Protein AF-A0A1H9KJ98-F1 (afdb_monomer_lite)

Secondary structure (DSSP, 8-state):
--------PPPHHHHHHHHHHHHHHHHHHHHHHHHHHHHHHHHHHHHHHHHHHHHSSHHHHHHHHT--HHHHHHHHHHHHHHTTTGGGSS----------------

pLDDT: mean 73.28, std 17.87, range [35.19, 92.62]

Radius of gyration: 24.74 Å; chains: 1; bounding box: 37×45×69 Å

Sequence (106 aa):
MSVQNSDKTPSRKQRLQEKQRRQLAVVDMVDKAEAKARRAEVELAVAVTEAVQVFGDEQSASEGLDMPLEAVRRFLGMAQDEGTGADNAAGADNTTGAENAAEAGG

Structure (mmCIF, N/CA/C/O backbone):
data_AF-A0A1H9KJ98-F1
#
_entry.id   AF-A0A1H9KJ98-F1
#
loop_
_atom_site.group_PDB
_atom_site.id
_atom_site.type_symbol
_atom_site.label_atom_id
_atom_site.label_alt_id
_atom_site.label_comp_id
_atom_site.label_asym_id
_atom_site.label_entity_id
_atom_site.label_seq_id
_atom_site.pdbx_PDB_ins_code
_atom_site.Cartn_x
_atom_site.Cartn_y
_atom_site.Cartn_z
_atom_site.occupancy
_atom_site.B_iso_or_equiv
_atom_site.auth_seq_id
_atom_site.auth_comp_id
_atom_site.auth_asym_id
_atom_site.auth_atom_id
_atom_site.pdbx_PDB_model_num
ATOM 1 N N . MET A 1 1 ? 4.000 10.566 -48.410 1.00 36.72 1 MET A N 1
ATOM 2 C CA . MET A 1 1 ? 3.990 9.142 -48.813 1.00 36.72 1 MET A CA 1
ATOM 3 C C . MET A 1 1 ? 4.903 8.371 -47.873 1.00 36.72 1 MET A C 1
ATOM 5 O O . MET A 1 1 ? 6.047 8.765 -47.696 1.00 36.72 1 MET A O 1
ATOM 9 N N . SER A 1 2 ? 4.355 7.360 -47.201 1.00 42.19 2 SER A N 1
ATOM 10 C CA . SER A 1 2 ? 4.968 6.575 -46.123 1.00 42.19 2 SER A CA 1
ATOM 11 C C . SER A 1 2 ? 6.125 5.704 -46.617 1.00 42.19 2 SER A C 1
ATOM 13 O O . SER A 1 2 ? 5.918 4.833 -47.464 1.00 42.19 2 SER A O 1
ATOM 15 N N . VAL A 1 3 ? 7.321 5.894 -46.060 1.00 51.03 3 VAL A N 1
ATOM 16 C CA . VAL A 1 3 ? 8.472 5.023 -46.332 1.00 51.03 3 VAL A CA 1
ATOM 17 C C . VAL A 1 3 ? 8.335 3.766 -45.476 1.00 51.03 3 VAL A C 1
ATOM 19 O O . VAL A 1 3 ? 8.645 3.756 -44.286 1.00 51.03 3 VAL A O 1
ATOM 22 N N . GLN A 1 4 ? 7.796 2.719 -46.094 1.00 51.19 4 GLN A N 1
ATOM 23 C CA . GLN A 1 4 ? 7.735 1.370 -45.546 1.00 51.19 4 GLN A CA 1
ATOM 24 C C . GLN A 1 4 ? 9.166 0.851 -45.337 1.00 51.19 4 GLN A C 1
ATOM 26 O O . GLN A 1 4 ? 9.890 0.621 -46.300 1.00 51.19 4 GLN A O 1
ATOM 31 N N . ASN A 1 5 ? 9.583 0.664 -44.085 1.00 49.00 5 ASN A N 1
ATOM 32 C CA . ASN A 1 5 ? 10.741 -0.166 -43.743 1.00 49.00 5 ASN A CA 1
ATOM 33 C C . ASN A 1 5 ? 10.233 -1.433 -43.048 1.00 49.00 5 ASN A C 1
ATOM 35 O O . ASN A 1 5 ? 10.403 -1.610 -41.844 1.00 49.00 5 ASN A O 1
ATOM 39 N N . SER A 1 6 ? 9.578 -2.291 -43.824 1.00 56.44 6 SER A N 1
ATOM 40 C CA . SER A 1 6 ? 9.297 -3.677 -43.450 1.00 56.44 6 SER A CA 1
ATOM 41 C C . SER A 1 6 ? 10.444 -4.553 -43.981 1.00 56.44 6 SER A C 1
ATOM 43 O O . SER A 1 6 ? 10.913 -4.328 -45.093 1.00 56.44 6 SER A O 1
ATOM 45 N N . ASP A 1 7 ? 10.924 -5.505 -43.173 1.00 54.62 7 ASP A N 1
ATOM 46 C CA . ASP A 1 7 ? 11.864 -6.588 -43.545 1.00 54.62 7 ASP A CA 1
ATOM 47 C C . ASP A 1 7 ? 13.383 -6.324 -43.586 1.00 54.62 7 ASP A C 1
ATOM 49 O O . ASP A 1 7 ? 14.127 -6.966 -44.329 1.00 54.62 7 ASP A O 1
ATOM 53 N N . LYS A 1 8 ? 13.919 -5.480 -42.696 1.00 60.34 8 LYS A N 1
ATOM 54 C CA . LYS A 1 8 ? 15.341 -5.590 -42.306 1.00 60.34 8 LYS A CA 1
ATOM 55 C C . LYS A 1 8 ? 15.450 -6.130 -40.892 1.00 60.34 8 LYS A C 1
ATOM 57 O O . LYS A 1 8 ? 15.064 -5.450 -39.944 1.00 60.34 8 LYS A O 1
ATOM 62 N N . THR A 1 9 ? 16.024 -7.329 -40.748 1.00 64.19 9 THR A N 1
ATOM 63 C CA . THR A 1 9 ? 16.466 -7.854 -39.450 1.00 64.19 9 THR A CA 1
ATOM 64 C C . THR A 1 9 ? 17.231 -6.738 -38.736 1.00 64.19 9 THR A C 1
ATOM 66 O O . THR A 1 9 ? 18.208 -6.237 -39.303 1.00 64.19 9 THR A O 1
ATOM 69 N N . PRO A 1 10 ? 16.786 -6.294 -37.546 1.00 63.84 10 PRO A N 1
ATOM 70 C CA . PRO A 1 10 ? 17.327 -5.102 -36.911 1.00 63.84 10 PRO A CA 1
ATOM 71 C C . PRO A 1 10 ? 18.841 -5.233 -36.773 1.00 63.84 10 PRO A C 1
ATOM 73 O O . PRO A 1 10 ? 19.359 -6.278 -36.362 1.00 63.84 10 PRO A O 1
ATOM 76 N N . SER A 1 11 ? 19.559 -4.176 -37.152 1.00 71.88 11 SER A N 1
ATOM 77 C CA . SER A 1 11 ? 21.019 -4.150 -37.113 1.00 71.88 11 SER A CA 1
ATOM 78 C C . SER A 1 11 ? 21.516 -4.492 -35.707 1.00 71.88 11 SER A C 1
ATOM 80 O O . SER A 1 11 ? 20.861 -4.177 -34.712 1.00 71.88 11 SER A O 1
ATOM 82 N N . ARG A 1 12 ? 22.702 -5.105 -35.591 1.00 76.56 12 ARG A N 1
ATOM 83 C CA . ARG A 1 12 ? 23.308 -5.477 -34.296 1.00 76.56 12 ARG A CA 1
ATOM 84 C C . ARG A 1 12 ? 23.309 -4.305 -33.298 1.00 76.56 12 ARG A C 1
ATOM 86 O O . ARG A 1 12 ? 23.082 -4.524 -32.113 1.00 76.56 12 ARG A O 1
ATOM 93 N N . LYS A 1 13 ? 23.481 -3.068 -33.786 1.00 80.25 13 LYS A N 1
ATOM 94 C CA . LYS A 1 13 ? 23.378 -1.833 -32.986 1.00 80.25 13 LYS A CA 1
ATOM 95 C C . LYS A 1 13 ? 21.943 -1.512 -32.549 1.00 80.25 13 LYS A C 1
ATOM 97 O O . LYS A 1 13 ? 21.735 -1.199 -31.386 1.00 80.25 13 LYS A O 1
ATOM 102 N N . GLN A 1 14 ? 20.959 -1.648 -33.439 1.00 80.31 14 GLN A N 1
ATOM 103 C CA . GLN A 1 14 ? 19.541 -1.431 -33.115 1.00 80.31 14 GLN A CA 1
ATOM 104 C C . GLN A 1 14 ? 19.044 -2.445 -32.081 1.00 80.31 14 GLN A C 1
ATOM 106 O O . GLN A 1 14 ? 18.397 -2.061 -31.115 1.00 80.31 14 GLN A O 1
ATOM 111 N N . ARG A 1 15 ? 19.423 -3.724 -32.217 1.00 78.06 15 ARG A N 1
ATOM 112 C CA . ARG A 1 15 ? 19.094 -4.762 -31.223 1.00 78.06 15 ARG A CA 1
ATOM 113 C C . ARG A 1 15 ? 19.729 -4.471 -29.864 1.00 78.06 15 ARG A C 1
ATOM 115 O O . ARG A 1 15 ? 19.098 -4.704 -28.839 1.00 78.06 15 ARG A O 1
ATOM 122 N N . LEU A 1 16 ? 20.965 -3.964 -29.845 1.00 82.81 16 LEU A N 1
ATOM 123 C CA . LEU A 1 16 ? 21.646 -3.580 -28.606 1.00 82.81 16 LEU A CA 1
ATOM 124 C C . LEU A 1 16 ? 20.970 -2.376 -27.937 1.00 82.81 16 LEU A C 1
ATOM 126 O O . LEU A 1 16 ? 20.694 -2.429 -26.743 1.00 82.81 16 LEU A O 1
ATOM 130 N N . GLN A 1 17 ? 20.654 -1.334 -28.704 1.00 84.25 17 GLN A N 1
ATOM 131 C CA . GLN A 1 17 ? 19.982 -0.136 -28.201 1.00 84.25 17 GLN A CA 1
ATOM 132 C C . GLN A 1 17 ? 18.572 -0.451 -27.697 1.00 84.25 17 GLN A C 1
ATOM 134 O O . GLN A 1 17 ? 18.170 0.019 -26.638 1.00 84.25 17 GLN A O 1
ATOM 139 N N . GLU A 1 18 ? 17.828 -1.291 -28.413 1.00 82.31 18 GLU A N 1
ATOM 140 C CA . GLU A 1 18 ? 16.514 -1.741 -27.970 1.00 82.31 18 GLU A CA 1
ATOM 141 C C . GLU A 1 18 ? 16.613 -2.570 -26.684 1.00 82.31 18 GLU A C 1
ATOM 143 O O . GLU A 1 18 ? 15.805 -2.383 -25.775 1.00 82.31 18 GLU A O 1
ATOM 148 N N . LYS A 1 19 ? 17.629 -3.435 -26.560 1.00 78.38 19 LYS A N 1
ATOM 149 C CA . LYS A 1 19 ? 17.890 -4.188 -25.327 1.00 78.38 19 LYS A CA 1
ATOM 150 C C . LYS A 1 19 ? 18.203 -3.256 -24.153 1.00 78.38 19 LYS A C 1
ATOM 152 O O . LYS A 1 19 ? 17.630 -3.445 -23.086 1.00 78.38 19 LYS A O 1
ATOM 157 N N . GLN A 1 20 ? 19.036 -2.235 -24.357 1.00 80.56 20 GLN A N 1
ATOM 158 C CA . GLN A 1 20 ? 19.332 -1.216 -23.342 1.00 80.56 20 GLN A CA 1
ATOM 159 C C . GLN A 1 20 ? 18.084 -0.410 -22.964 1.00 80.56 20 GLN A C 1
ATOM 161 O O . GLN A 1 20 ? 17.791 -0.264 -21.783 1.00 80.56 20 GLN A O 1
ATOM 166 N N . ARG A 1 21 ? 17.296 0.040 -23.951 1.00 81.50 21 ARG A N 1
ATOM 167 C CA . ARG A 1 21 ? 16.042 0.773 -23.718 1.00 81.50 21 ARG A CA 1
ATOM 168 C C . ARG A 1 21 ? 15.045 -0.056 -22.915 1.00 81.50 21 ARG A C 1
ATOM 170 O O . ARG A 1 21 ? 14.419 0.465 -22.004 1.00 81.50 21 ARG A O 1
ATOM 177 N N . ARG A 1 22 ? 14.894 -1.344 -23.242 1.00 76.56 22 ARG A N 1
ATOM 178 C CA . ARG A 1 22 ? 14.011 -2.256 -22.500 1.00 76.56 22 ARG A CA 1
ATOM 179 C C . ARG A 1 22 ? 14.509 -2.486 -21.073 1.00 76.56 22 ARG A C 1
ATOM 181 O O . ARG A 1 22 ? 13.688 -2.543 -20.173 1.00 76.56 22 ARG A O 1
ATOM 188 N N . GLN A 1 23 ? 15.821 -2.594 -20.859 1.00 80.12 23 GLN A N 1
ATOM 189 C CA . GLN A 1 23 ? 16.391 -2.730 -19.514 1.00 80.12 23 GLN A CA 1
ATOM 190 C C . GLN A 1 23 ? 16.147 -1.482 -18.658 1.00 80.12 23 GLN A C 1
ATOM 192 O O . GLN A 1 23 ? 15.651 -1.619 -17.547 1.00 80.12 23 GLN A O 1
ATOM 197 N N . LEU A 1 24 ? 16.416 -0.288 -19.195 1.00 84.19 24 LEU A N 1
ATOM 198 C CA . LEU A 1 24 ? 16.126 0.985 -18.522 1.00 84.19 24 LEU A CA 1
ATOM 199 C C . LEU A 1 24 ? 14.632 1.127 -18.206 1.00 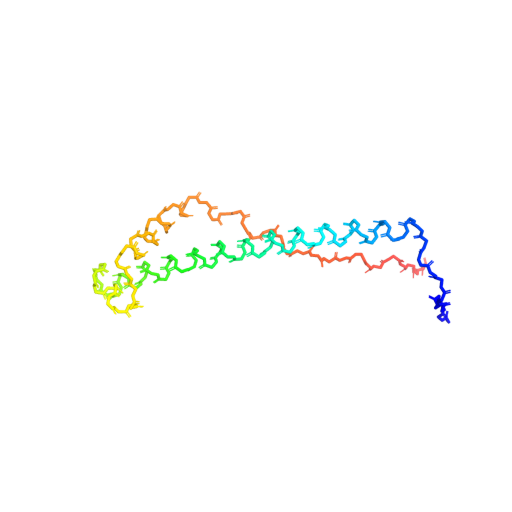84.19 24 LEU A C 1
ATOM 201 O O . LEU A 1 24 ? 14.271 1.388 -17.068 1.00 84.19 24 LEU A O 1
ATOM 205 N N . ALA A 1 25 ? 13.758 0.830 -19.173 1.00 78.00 25 ALA A N 1
ATOM 206 C CA . ALA A 1 25 ? 12.314 0.912 -18.969 1.00 78.00 25 ALA A CA 1
ATOM 207 C C . ALA A 1 25 ? 11.801 -0.035 -17.872 1.00 78.00 25 ALA A C 1
ATOM 209 O O . ALA A 1 25 ? 10.849 0.303 -17.178 1.00 78.00 25 ALA A O 1
ATOM 210 N N . VAL A 1 26 ? 12.395 -1.224 -17.713 1.00 85.69 26 VAL A N 1
ATOM 211 C CA . VAL A 1 26 ? 12.017 -2.154 -16.634 1.00 85.69 26 VAL A CA 1
ATOM 212 C C . VAL A 1 26 ? 12.384 -1.585 -15.267 1.00 85.69 26 VAL A C 1
ATOM 214 O O . VAL A 1 26 ? 11.554 -1.650 -14.367 1.00 85.69 26 VAL A O 1
ATOM 217 N N . VAL A 1 27 ? 13.576 -1.003 -15.126 1.00 87.44 27 VAL A N 1
ATOM 218 C CA . VAL A 1 27 ? 14.000 -0.350 -13.877 1.00 87.44 27 VAL A CA 1
ATOM 219 C C . VAL A 1 27 ? 13.080 0.829 -13.561 1.00 87.44 27 VAL A C 1
ATOM 221 O O . VAL A 1 27 ? 12.475 0.844 -12.496 1.00 87.44 27 VAL A O 1
ATOM 224 N N . ASP A 1 28 ? 12.836 1.715 -14.532 1.00 86.81 28 ASP A N 1
ATOM 225 C CA . ASP A 1 28 ? 11.931 2.859 -14.356 1.00 86.81 28 ASP A CA 1
ATOM 226 C C . ASP A 1 28 ? 10.505 2.428 -13.968 1.00 86.81 28 ASP A C 1
ATOM 228 O O . ASP A 1 28 ? 9.819 3.110 -13.206 1.00 86.81 28 ASP A O 1
ATOM 232 N N . MET A 1 29 ? 10.012 1.311 -14.515 1.00 83.81 29 MET A N 1
ATOM 233 C CA . MET A 1 29 ? 8.696 0.775 -14.157 1.00 83.81 29 MET A CA 1
ATOM 234 C C . MET A 1 29 ? 8.661 0.231 -12.726 1.00 83.81 29 MET A C 1
ATOM 236 O O . MET A 1 29 ? 7.655 0.437 -12.047 1.00 83.81 29 MET A O 1
ATOM 240 N N . VAL A 1 30 ? 9.725 -0.436 -12.265 1.00 89.75 30 VAL A N 1
ATOM 241 C CA . VAL A 1 30 ? 9.839 -0.917 -10.878 1.00 89.75 30 VAL A CA 1
ATOM 242 C C . VAL A 1 30 ? 9.922 0.262 -9.916 1.00 89.75 30 VAL A C 1
ATOM 244 O O . VAL A 1 30 ? 9.140 0.301 -8.972 1.00 89.75 30 VAL A O 1
ATOM 247 N N . ASP A 1 31 ? 10.753 1.262 -10.208 1.00 87.94 31 ASP A N 1
ATOM 248 C CA . ASP A 1 31 ? 10.887 2.463 -9.376 1.00 87.94 31 ASP A CA 1
ATOM 249 C C . ASP A 1 31 ? 9.551 3.213 -9.261 1.00 87.94 31 ASP A C 1
ATOM 251 O O . ASP A 1 31 ? 9.125 3.603 -8.173 1.00 87.94 31 ASP A O 1
ATOM 255 N N . LYS A 1 32 ? 8.812 3.354 -10.371 1.00 85.44 32 LYS A N 1
ATOM 256 C CA . LYS A 1 32 ? 7.464 3.948 -10.356 1.00 85.44 32 LYS A CA 1
ATOM 257 C C . LYS A 1 32 ? 6.458 3.108 -9.574 1.00 85.44 32 LYS A C 1
ATOM 259 O O . LYS A 1 32 ? 5.565 3.672 -8.943 1.00 85.44 32 LYS A O 1
ATOM 264 N N . ALA A 1 33 ? 6.545 1.782 -9.651 1.00 85.69 33 ALA A N 1
ATOM 265 C CA . ALA A 1 33 ? 5.673 0.899 -8.886 1.00 85.69 33 ALA A CA 1
ATOM 266 C C . ALA A 1 33 ? 5.980 0.986 -7.384 1.00 85.69 33 ALA A C 1
ATOM 268 O O . ALA A 1 33 ? 5.050 1.085 -6.589 1.00 85.69 33 ALA A O 1
ATOM 269 N N . GLU A 1 34 ? 7.257 1.036 -7.002 1.00 83.94 34 GLU A N 1
ATOM 270 C CA . GLU A 1 34 ? 7.683 1.211 -5.613 1.00 83.94 34 GLU A CA 1
ATOM 271 C C . GLU A 1 34 ? 7.253 2.576 -5.065 1.00 83.94 34 GLU A C 1
ATOM 273 O O . GLU A 1 34 ? 6.697 2.652 -3.972 1.00 83.94 34 GLU A O 1
ATOM 278 N N . ALA A 1 35 ? 7.410 3.650 -5.845 1.00 82.38 35 ALA A N 1
ATOM 279 C CA . ALA A 1 35 ? 6.938 4.978 -5.458 1.00 82.38 35 ALA A CA 1
ATOM 280 C C . ALA A 1 35 ? 5.420 4.999 -5.204 1.00 82.38 35 ALA A C 1
ATOM 282 O O . ALA A 1 35 ? 4.954 5.593 -4.232 1.00 82.38 35 ALA A O 1
ATOM 283 N N . LYS A 1 36 ? 4.637 4.308 -6.045 1.00 83.31 36 LYS A N 1
ATOM 284 C CA . LYS A 1 36 ? 3.188 4.157 -5.841 1.00 83.31 36 LYS A CA 1
ATOM 285 C C . LYS A 1 36 ? 2.858 3.317 -4.612 1.00 83.31 36 LYS A C 1
ATOM 287 O O . LYS A 1 36 ? 1.927 3.670 -3.898 1.00 83.31 36 LYS A O 1
ATOM 292 N N . ALA A 1 37 ? 3.600 2.237 -4.367 1.00 81.44 37 ALA A N 1
ATOM 293 C CA . ALA A 1 37 ? 3.411 1.394 -3.191 1.00 81.44 37 ALA A CA 1
ATOM 294 C C . ALA A 1 37 ? 3.668 2.187 -1.905 1.00 81.44 37 ALA A C 1
ATOM 296 O O . ALA A 1 37 ? 2.804 2.214 -1.037 1.00 81.44 37 ALA A O 1
ATOM 297 N N . ARG A 1 38 ? 4.782 2.928 -1.832 1.00 82.50 38 ARG A N 1
ATOM 298 C CA . ARG A 1 38 ? 5.078 3.806 -0.691 1.00 82.50 38 ARG A CA 1
ATOM 299 C C . ARG A 1 38 ? 3.985 4.851 -0.482 1.00 82.50 38 ARG A C 1
ATOM 301 O O . ARG A 1 38 ? 3.520 5.020 0.635 1.00 82.50 38 ARG A O 1
ATOM 308 N N . ARG A 1 39 ? 3.514 5.506 -1.549 1.00 80.69 39 ARG A N 1
ATOM 309 C CA . ARG A 1 39 ? 2.405 6.468 -1.449 1.00 80.69 39 ARG A CA 1
ATOM 310 C C . ARG A 1 39 ? 1.121 5.822 -0.918 1.00 80.69 39 ARG A C 1
ATOM 312 O O . ARG A 1 39 ? 0.477 6.392 -0.046 1.00 80.69 39 ARG A O 1
ATOM 319 N N . ALA A 1 40 ? 0.761 4.643 -1.420 1.00 85.62 40 ALA A N 1
ATOM 320 C CA . ALA A 1 40 ? -0.416 3.919 -0.952 1.00 85.62 40 ALA A CA 1
ATOM 321 C C . ALA A 1 40 ? -0.281 3.484 0.519 1.00 85.62 40 ALA A C 1
ATOM 323 O O . ALA A 1 40 ? -1.260 3.526 1.256 1.00 85.62 40 ALA A O 1
ATOM 324 N N . GLU A 1 41 ? 0.920 3.104 0.964 1.00 84.56 41 GLU A N 1
ATOM 325 C CA . GLU A 1 41 ? 1.198 2.797 2.373 1.00 84.56 41 GLU A CA 1
ATOM 326 C C . GLU A 1 41 ? 1.004 4.021 3.276 1.00 84.56 41 GLU A C 1
ATOM 328 O O . GLU A 1 41 ? 0.436 3.892 4.359 1.00 84.56 41 GLU A O 1
ATOM 333 N N . VAL A 1 42 ? 1.412 5.210 2.823 1.00 82.62 42 VAL A N 1
ATOM 334 C CA . VAL A 1 42 ? 1.193 6.468 3.554 1.00 82.62 42 VAL A CA 1
ATOM 335 C C . VAL A 1 42 ? -0.286 6.836 3.603 1.00 82.62 42 VAL A C 1
ATOM 337 O O . VAL A 1 42 ? -0.809 7.146 4.671 1.00 82.62 42 VAL A O 1
ATOM 340 N N . GLU A 1 43 ? -0.986 6.769 2.471 1.00 86.69 43 GLU A N 1
ATOM 341 C CA . GLU A 1 43 ? -2.430 7.029 2.420 1.00 86.69 43 GLU A CA 1
ATOM 342 C C . GLU A 1 43 ? -3.193 6.061 3.344 1.00 86.69 43 GLU A C 1
ATOM 344 O O . GLU A 1 43 ? -4.094 6.475 4.075 1.00 86.69 43 GLU A O 1
ATOM 349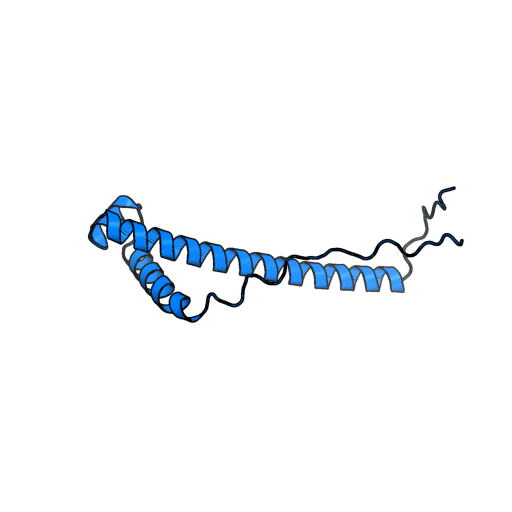 N N . LEU A 1 44 ? -2.772 4.792 3.397 1.00 86.44 44 LEU A N 1
ATOM 350 C CA . LEU A 1 44 ? -3.302 3.813 4.342 1.00 86.44 44 LEU A CA 1
ATOM 351 C C . LEU A 1 44 ? -2.984 4.190 5.796 1.00 86.44 44 LEU A C 1
ATOM 353 O O . LEU A 1 44 ? -3.859 4.082 6.650 1.00 86.44 44 LEU A O 1
ATOM 357 N N . ALA A 1 45 ? -1.773 4.666 6.091 1.00 89.44 45 ALA A N 1
ATOM 358 C CA . ALA A 1 45 ? -1.393 5.103 7.432 1.00 89.44 45 ALA A CA 1
ATOM 359 C C . ALA A 1 45 ? -2.267 6.259 7.949 1.00 89.44 45 ALA A C 1
ATOM 361 O O . ALA A 1 45 ? -2.712 6.243 9.103 1.00 89.44 45 ALA A O 1
ATOM 362 N N . VAL A 1 46 ? -2.566 7.231 7.084 1.00 86.81 46 VAL A N 1
ATOM 363 C CA . VAL A 1 46 ? -3.483 8.338 7.394 1.00 86.81 46 VAL A CA 1
ATOM 364 C C . VAL A 1 46 ? -4.897 7.811 7.629 1.00 86.81 46 VAL A C 1
ATOM 366 O O . VAL A 1 46 ? -5.483 8.108 8.667 1.00 86.81 46 VAL A O 1
ATOM 369 N N . ALA A 1 47 ? -5.413 6.960 6.739 1.00 89.06 47 ALA A N 1
ATOM 370 C CA . ALA A 1 47 ? -6.748 6.378 6.885 1.00 89.06 47 ALA A CA 1
ATOM 371 C C . ALA A 1 47 ? -6.897 5.555 8.179 1.00 89.06 47 ALA A C 1
ATOM 373 O O . ALA A 1 47 ? -7.921 5.636 8.855 1.00 89.06 47 ALA A O 1
ATOM 374 N N . VAL A 1 48 ? -5.865 4.800 8.572 1.00 89.25 48 VAL A N 1
ATOM 375 C CA . VAL A 1 48 ? -5.839 4.066 9.848 1.00 89.25 48 VAL A CA 1
ATOM 376 C C . VAL A 1 48 ? -5.842 5.032 11.035 1.00 89.25 48 VAL A C 1
ATOM 378 O O . VAL A 1 48 ? -6.544 4.798 12.015 1.00 89.25 48 VAL A O 1
ATOM 381 N N . THR A 1 49 ? -5.112 6.143 10.947 1.00 89.69 49 THR A N 1
ATOM 382 C CA . THR A 1 49 ? -5.097 7.175 11.997 1.00 89.69 49 THR A CA 1
ATOM 383 C C . THR A 1 49 ? -6.459 7.860 12.136 1.00 89.69 49 THR A C 1
ATOM 385 O O . THR A 1 49 ? -6.921 8.117 13.248 1.00 89.69 49 THR A O 1
ATOM 388 N N . GLU A 1 50 ? -7.138 8.138 11.023 1.00 88.75 50 GLU A N 1
ATOM 389 C CA . GLU A 1 50 ? -8.513 8.646 11.020 1.00 88.75 50 GLU A CA 1
ATOM 390 C C . GLU A 1 50 ? -9.488 7.623 11.605 1.00 88.75 50 GLU A C 1
ATOM 392 O O . GLU A 1 50 ? -10.313 7.976 12.444 1.00 88.75 50 GLU A O 1
ATOM 397 N N . ALA A 1 51 ? -9.352 6.344 11.248 1.00 87.25 51 ALA A N 1
ATOM 398 C CA . ALA A 1 51 ? -10.159 5.279 11.827 1.00 87.25 51 ALA A CA 1
ATOM 399 C C . ALA A 1 51 ? -9.979 5.207 13.351 1.00 87.25 51 ALA A C 1
ATOM 401 O O . ALA A 1 51 ? -10.971 5.193 14.071 1.00 87.25 51 ALA A O 1
ATOM 402 N N . VAL A 1 52 ? -8.747 5.255 13.867 1.00 89.31 52 VAL A N 1
ATOM 403 C CA . VAL A 1 52 ? -8.489 5.287 15.320 1.00 89.31 52 VAL A CA 1
ATOM 404 C C . VAL A 1 52 ? -9.151 6.493 15.987 1.00 89.31 52 VAL A C 1
ATOM 406 O O . VAL A 1 52 ? -9.721 6.349 17.064 1.00 89.31 52 VAL A O 1
ATOM 409 N N . GLN A 1 53 ? -9.162 7.664 15.346 1.00 87.81 53 GLN A N 1
ATOM 410 C CA . GLN A 1 53 ? -9.880 8.834 15.868 1.00 87.81 53 GLN A CA 1
ATOM 411 C C . GLN A 1 53 ? -11.406 8.651 15.865 1.00 87.81 53 GLN A C 1
ATOM 413 O O . GLN A 1 53 ? -12.073 9.103 16.793 1.00 87.81 53 GLN A O 1
ATOM 418 N N . VAL A 1 54 ? -11.963 7.987 14.847 1.00 90.81 54 VAL A N 1
ATOM 419 C CA . VAL A 1 54 ? -13.407 7.716 14.736 1.00 90.81 54 VAL A CA 1
ATOM 420 C C . VAL A 1 54 ? -13.857 6.643 15.731 1.00 90.81 54 VAL A C 1
ATOM 422 O O . VAL A 1 54 ? -14.913 6.786 16.346 1.00 90.81 54 VAL A O 1
ATOM 425 N N . PHE A 1 55 ? -13.066 5.583 15.905 1.00 86.81 55 PHE A N 1
ATOM 426 C CA . PHE A 1 55 ? -13.354 4.479 16.826 1.00 86.81 55 PHE A CA 1
ATOM 427 C C . PHE A 1 55 ? -12.963 4.793 18.279 1.00 86.81 55 PHE A C 1
ATOM 429 O O . PHE A 1 55 ? -13.506 4.188 19.198 1.00 86.81 55 PHE A O 1
ATOM 436 N N . GLY A 1 56 ? -12.068 5.760 18.499 1.00 88.06 56 GLY A N 1
ATOM 437 C CA . GLY A 1 56 ? -11.687 6.297 19.808 1.00 88.06 56 GLY A CA 1
ATOM 438 C C . GLY A 1 56 ? -10.468 5.634 20.454 1.00 88.06 56 GLY A C 1
ATOM 439 O O . GLY A 1 56 ? -9.788 6.278 21.252 1.00 88.06 56 GLY A O 1
ATOM 440 N N . ASP A 1 57 ? -10.153 4.387 20.104 1.00 89.38 57 ASP A N 1
ATOM 441 C CA . ASP A 1 57 ? -8.964 3.683 20.584 1.00 89.38 57 ASP A CA 1
ATOM 442 C C . ASP A 1 57 ? -8.391 2.709 19.529 1.00 89.38 57 ASP A C 1
ATOM 444 O O . ASP A 1 57 ? -9.033 2.381 18.527 1.00 89.38 57 ASP A O 1
ATOM 448 N N . GLU A 1 58 ? -7.149 2.257 19.742 1.00 88.69 58 GLU A N 1
ATOM 449 C CA . GLU A 1 58 ? -6.443 1.351 18.821 1.00 88.69 58 GLU A CA 1
ATOM 450 C C . GLU A 1 58 ? -7.092 -0.042 18.724 1.00 88.69 58 GLU A C 1
ATOM 452 O O . GLU A 1 58 ? -7.009 -0.691 17.681 1.00 88.69 58 GLU A O 1
ATOM 457 N N . GLN A 1 59 ? -7.722 -0.515 19.804 1.00 87.75 59 GLN A N 1
ATOM 458 C CA . GLN A 1 59 ? -8.296 -1.859 19.905 1.00 87.75 59 GLN A CA 1
ATOM 459 C C . GLN A 1 59 ? -9.622 -1.946 19.133 1.00 87.75 59 GLN A C 1
ATOM 461 O O . GLN A 1 59 ? -9.822 -2.848 18.325 1.00 87.75 59 GLN A O 1
ATOM 466 N N . SER A 1 60 ? -10.481 -0.951 19.308 1.00 88.94 60 SER A N 1
ATOM 467 C CA . SER A 1 60 ? -11.739 -0.731 18.605 1.00 88.94 60 SER A CA 1
ATOM 468 C C . SER A 1 60 ? -11.502 -0.484 17.117 1.00 88.94 60 SER A C 1
ATOM 470 O O . SER A 1 60 ? -12.251 -0.986 16.285 1.00 88.94 60 SER A O 1
ATOM 472 N N . ALA A 1 61 ? -10.429 0.226 16.750 1.00 88.75 61 ALA A N 1
ATOM 473 C CA . ALA A 1 61 ? -10.025 0.365 15.352 1.00 88.75 61 ALA A CA 1
ATOM 474 C C . ALA A 1 61 ? -9.495 -0.948 14.757 1.00 88.75 61 ALA A C 1
ATOM 476 O O . ALA A 1 61 ? -9.797 -1.255 13.608 1.00 88.75 61 ALA A O 1
ATOM 477 N N . SER A 1 62 ? -8.737 -1.738 15.525 1.00 90.31 62 SER A N 1
ATOM 478 C CA . SER A 1 62 ? -8.282 -3.075 15.115 1.00 90.31 62 SER A CA 1
ATOM 479 C C . SER A 1 62 ? -9.465 -3.999 14.805 1.00 90.31 62 SER A C 1
ATOM 481 O O . SER A 1 62 ? -9.460 -4.664 13.771 1.00 90.31 62 SER A O 1
ATOM 483 N N . GLU A 1 63 ? -10.508 -3.975 15.635 1.00 89.00 63 GLU A N 1
ATOM 484 C CA . GLU A 1 63 ? -11.751 -4.719 15.401 1.00 89.00 63 GLU A CA 1
ATOM 485 C C . GLU A 1 63 ? -12.568 -4.139 14.235 1.00 89.00 63 GLU A C 1
ATOM 487 O O . GLU A 1 63 ? -13.055 -4.886 13.389 1.00 89.00 63 GLU A O 1
ATOM 492 N N . GLY A 1 64 ? -12.690 -2.811 14.149 1.00 86.44 64 GLY A N 1
ATOM 493 C CA . GLY A 1 64 ? -13.461 -2.125 13.109 1.00 86.44 64 GLY A CA 1
ATOM 494 C C . GLY A 1 64 ? -12.853 -2.218 11.706 1.00 86.44 64 GLY A C 1
ATOM 495 O O . GLY A 1 64 ? -13.588 -2.213 10.719 1.00 86.44 64 GLY A O 1
ATOM 496 N N . LEU A 1 65 ? -11.526 -2.321 11.611 1.00 87.81 65 LEU A N 1
ATOM 497 C CA . LEU A 1 65 ? -10.794 -2.501 10.356 1.00 87.81 65 LEU A CA 1
ATOM 498 C C . LEU A 1 65 ? -10.542 -3.978 10.014 1.00 87.81 65 LEU A C 1
ATOM 500 O O . LEU A 1 65 ? -10.061 -4.252 8.918 1.00 87.81 65 LEU A O 1
ATOM 504 N N . ASP A 1 66 ? -10.844 -4.907 10.930 1.00 92.62 66 ASP A N 1
ATOM 505 C CA . ASP A 1 66 ? -10.477 -6.329 10.833 1.00 92.62 66 ASP A CA 1
ATOM 506 C C . ASP A 1 66 ? -8.971 -6.518 10.550 1.00 92.62 66 ASP A C 1
ATOM 508 O O . ASP A 1 66 ? -8.536 -7.244 9.653 1.00 92.62 66 ASP A O 1
ATOM 512 N N . MET A 1 67 ? -8.143 -5.785 11.301 1.00 91.06 67 MET A N 1
ATOM 513 C CA . MET A 1 67 ? -6.687 -5.764 11.152 1.00 91.06 67 MET A CA 1
ATOM 514 C C . MET A 1 67 ? -5.994 -6.085 12.477 1.00 91.06 67 MET A C 1
ATOM 516 O O . MET A 1 67 ? -6.497 -5.711 13.534 1.00 91.06 67 MET A O 1
ATOM 520 N N . PRO A 1 68 ? -4.796 -6.699 12.465 1.00 89.81 68 PRO A N 1
ATOM 521 C CA . PRO A 1 68 ? -4.029 -6.918 13.687 1.00 89.81 68 PRO A CA 1
ATOM 522 C C . PRO A 1 68 ? -3.658 -5.596 14.371 1.00 89.81 68 PRO A C 1
ATOM 524 O O . PRO A 1 68 ? -3.228 -4.651 13.708 1.00 89.81 68 PRO A O 1
ATOM 527 N N . LEU A 1 69 ? -3.701 -5.561 15.705 1.00 90.06 69 LEU A N 1
ATOM 528 C CA . LEU A 1 69 ? -3.302 -4.386 16.493 1.00 90.06 69 LEU A CA 1
ATOM 529 C C . LEU A 1 69 ? -1.858 -3.938 16.197 1.00 90.06 69 LEU A C 1
ATOM 531 O O . LEU A 1 69 ? -1.557 -2.747 16.162 1.00 90.06 69 LEU A O 1
ATOM 535 N N . GLU A 1 70 ? -0.961 -4.887 15.921 1.00 90.62 70 GLU A N 1
ATOM 536 C CA . GLU A 1 70 ? 0.415 -4.590 15.501 1.00 90.62 70 GLU A CA 1
ATOM 537 C C . GLU A 1 70 ? 0.468 -3.826 14.170 1.00 90.62 70 GLU A C 1
ATOM 539 O O . GLU A 1 70 ? 1.299 -2.932 14.009 1.00 90.62 70 GLU A O 1
ATOM 544 N N . ALA A 1 71 ? -0.436 -4.134 13.233 1.00 90.00 71 ALA A N 1
ATOM 545 C CA . ALA A 1 71 ? -0.537 -3.417 11.968 1.00 90.00 71 ALA A CA 1
ATOM 546 C C . ALA A 1 71 ? -1.028 -1.983 12.201 1.00 90.00 71 ALA A C 1
ATOM 548 O O . ALA A 1 71 ? -0.410 -1.049 11.696 1.00 90.00 71 ALA A O 1
ATOM 549 N N . VAL A 1 72 ? -2.060 -1.800 13.032 1.00 90.31 72 VAL A N 1
ATOM 550 C CA . VAL A 1 72 ? -2.583 -0.473 13.407 1.00 90.31 72 VAL A CA 1
ATOM 551 C C . VAL A 1 72 ? -1.481 0.397 14.020 1.00 90.31 72 VAL A C 1
ATOM 553 O O . VAL A 1 72 ? -1.245 1.513 13.562 1.00 90.31 72 VAL A O 1
ATOM 556 N N . ARG A 1 73 ? -0.724 -0.139 14.986 1.00 90.25 73 ARG A N 1
ATOM 557 C CA . ARG A 1 73 ? 0.401 0.570 15.624 1.00 90.25 73 ARG A CA 1
ATOM 558 C C . ARG A 1 73 ? 1.523 0.917 14.653 1.00 90.25 73 ARG A C 1
ATOM 560 O O . ARG A 1 73 ? 2.097 1.999 14.741 1.00 90.25 73 ARG A O 1
ATOM 567 N N . ARG A 1 74 ? 1.833 0.020 13.715 1.00 89.25 74 ARG A N 1
ATOM 568 C CA . ARG A 1 74 ? 2.840 0.270 12.677 1.00 89.25 74 ARG A CA 1
ATOM 569 C C . ARG A 1 74 ? 2.430 1.434 11.773 1.00 89.25 74 ARG A C 1
ATOM 571 O O . ARG A 1 74 ? 3.254 2.303 11.506 1.00 89.25 74 ARG A O 1
ATOM 578 N N . PHE A 1 75 ? 1.171 1.465 11.342 1.00 89.00 75 PHE A N 1
ATOM 579 C CA . PHE A 1 75 ? 0.626 2.547 10.522 1.00 89.00 75 PHE A CA 1
ATOM 580 C C . PHE A 1 75 ? 0.567 3.880 11.283 1.00 89.00 75 PHE A C 1
ATOM 582 O O . PHE A 1 75 ? 0.968 4.904 10.738 1.00 89.00 75 PHE A O 1
ATOM 589 N N . LEU A 1 76 ? 0.191 3.868 12.566 1.00 86.25 76 LEU A N 1
ATOM 590 C CA . LEU A 1 76 ? 0.244 5.055 13.432 1.00 86.25 76 LEU A CA 1
ATOM 591 C C . LEU A 1 76 ? 1.668 5.611 13.596 1.00 86.25 76 LEU A C 1
ATOM 593 O O . LEU A 1 76 ? 1.847 6.827 13.664 1.00 86.25 76 LEU A O 1
ATOM 597 N N . GLY A 1 77 ? 2.681 4.742 13.660 1.00 86.06 77 GLY A N 1
ATOM 598 C CA . GLY A 1 77 ? 4.087 5.155 13.668 1.00 86.06 77 GLY A CA 1
ATOM 599 C C . GLY A 1 77 ? 4.513 5.796 12.343 1.00 86.06 77 GLY A C 1
ATOM 600 O O . GLY A 1 77 ? 5.104 6.869 12.343 1.00 86.06 77 GLY A O 1
ATOM 601 N N . MET A 1 78 ? 4.138 5.193 11.209 1.00 83.69 78 MET A N 1
ATOM 602 C CA . MET A 1 78 ? 4.451 5.730 9.875 1.00 83.69 78 MET A CA 1
ATOM 603 C C . MET A 1 78 ? 3.810 7.099 9.611 1.00 83.69 78 MET A C 1
ATOM 605 O O . MET A 1 78 ? 4.454 7.969 9.029 1.00 83.69 78 MET A O 1
ATOM 609 N N . ALA A 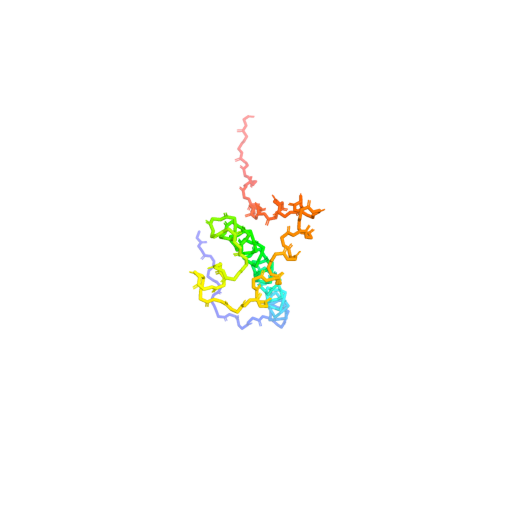1 79 ? 2.569 7.313 10.059 1.00 80.00 79 ALA A N 1
ATOM 610 C CA . ALA A 1 79 ? 1.880 8.597 9.908 1.00 80.00 79 ALA A CA 1
ATOM 611 C C . ALA A 1 79 ? 2.568 9.740 10.683 1.00 80.00 79 ALA A C 1
ATOM 613 O O . ALA A 1 79 ? 2.503 10.894 10.264 1.00 80.00 79 ALA A O 1
ATOM 614 N N . GLN A 1 80 ? 3.247 9.430 11.794 1.00 73.94 80 GLN A N 1
ATOM 615 C CA . GLN A 1 80 ? 4.003 10.414 12.578 1.00 73.94 80 GLN A CA 1
ATOM 616 C C . GLN A 1 80 ? 5.328 10.801 11.909 1.00 73.94 80 GLN A C 1
ATOM 618 O O . GLN A 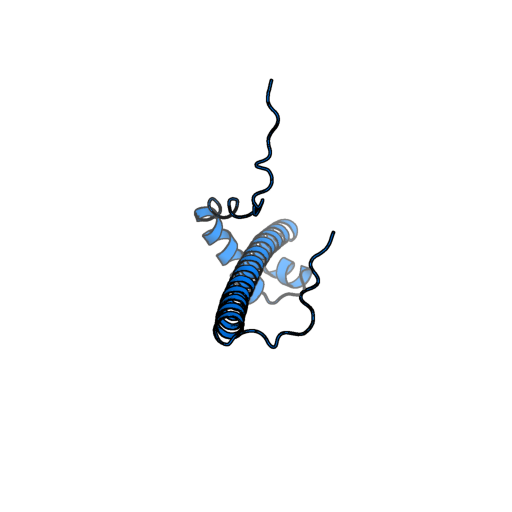1 80 ? 5.719 11.966 11.976 1.00 73.94 80 GLN A O 1
ATOM 623 N N . ASP A 1 81 ? 5.986 9.861 11.227 1.00 67.25 81 ASP A N 1
ATOM 624 C CA . ASP A 1 81 ? 7.251 10.116 10.531 1.00 67.25 81 ASP A CA 1
ATOM 625 C C . ASP A 1 81 ? 7.053 10.943 9.236 1.00 67.25 81 ASP A C 1
ATOM 627 O O . ASP A 1 81 ? 7.839 11.848 8.945 1.00 67.25 81 ASP A O 1
ATOM 631 N N . GLU A 1 82 ? 5.969 10.722 8.480 1.00 59.75 82 GLU A N 1
ATOM 632 C CA . GLU A 1 82 ? 5.688 11.417 7.202 1.00 59.75 82 GLU A CA 1
ATOM 633 C C . GLU A 1 82 ? 5.295 12.898 7.341 1.00 59.75 82 GLU A C 1
ATOM 635 O O . GLU A 1 82 ? 5.491 13.676 6.403 1.00 59.75 82 GLU A O 1
ATOM 640 N N . GLY A 1 83 ? 4.843 13.341 8.521 1.00 54.66 83 GLY A N 1
ATOM 641 C CA . GLY A 1 83 ? 4.610 14.765 8.807 1.00 54.66 83 GLY A CA 1
ATOM 642 C C . GLY A 1 83 ? 5.858 15.646 8.631 1.00 54.66 83 GLY A C 1
ATOM 643 O O . GLY A 1 83 ? 5.751 16.870 8.584 1.00 54.66 83 GLY A O 1
ATOM 644 N N . THR A 1 84 ? 7.040 15.034 8.499 1.00 52.47 84 THR A N 1
ATOM 645 C CA . THR A 1 84 ? 8.320 15.718 8.278 1.00 52.47 84 THR A CA 1
ATOM 646 C C . THR A 1 84 ? 8.854 15.653 6.835 1.00 52.47 84 THR A C 1
ATOM 648 O O . THR A 1 84 ? 9.841 16.329 6.548 1.00 52.47 84 THR A O 1
ATOM 651 N N . GLY A 1 85 ? 8.228 14.897 5.915 1.00 49.50 85 GLY A N 1
ATOM 652 C CA . GLY A 1 85 ? 8.821 14.554 4.605 1.00 49.50 85 GLY A CA 1
ATOM 653 C C . GLY A 1 85 ? 7.987 14.823 3.341 1.00 49.50 85 GLY A C 1
ATOM 654 O O . GLY A 1 85 ? 8.539 14.778 2.239 1.00 49.50 85 GLY A O 1
ATOM 655 N N . ALA A 1 86 ? 6.696 15.141 3.460 1.00 47.25 86 ALA A N 1
ATOM 656 C CA . ALA A 1 86 ? 5.743 15.107 2.340 1.00 47.25 86 ALA A CA 1
ATOM 657 C C . ALA A 1 86 ? 5.875 16.208 1.253 1.00 47.25 86 ALA A C 1
ATOM 659 O O . ALA A 1 86 ? 5.093 16.218 0.302 1.00 47.25 86 ALA A O 1
ATOM 660 N N . ASP A 1 87 ? 6.850 17.122 1.321 1.00 49.59 87 ASP A N 1
ATOM 661 C CA . ASP A 1 87 ? 6.909 18.278 0.400 1.00 49.59 87 ASP A CA 1
ATOM 662 C C . ASP A 1 87 ? 7.588 18.001 -0.962 1.00 49.59 87 ASP A C 1
ATOM 664 O O . ASP A 1 87 ? 7.666 18.888 -1.804 1.00 49.59 87 ASP A O 1
ATOM 668 N N . ASN A 1 88 ? 8.078 16.782 -1.238 1.00 47.56 88 ASN A N 1
ATOM 669 C CA . ASN A 1 88 ? 8.960 16.554 -2.402 1.00 47.56 88 ASN A CA 1
ATOM 670 C C . ASN A 1 88 ? 8.432 15.613 -3.504 1.00 47.56 88 ASN A C 1
ATOM 672 O O . ASN A 1 88 ? 9.182 15.243 -4.406 1.00 47.56 88 ASN A O 1
ATOM 676 N N . ALA A 1 89 ? 7.153 15.219 -3.481 1.00 49.97 89 ALA A N 1
ATOM 677 C CA . ALA A 1 89 ? 6.615 14.215 -4.416 1.00 49.97 89 ALA A CA 1
ATOM 678 C C . ALA A 1 89 ? 5.599 14.746 -5.451 1.00 49.97 89 ALA A C 1
ATOM 680 O O . ALA A 1 89 ? 4.960 13.955 -6.145 1.00 49.97 89 ALA A O 1
ATOM 681 N N . ALA A 1 90 ? 5.453 16.067 -5.603 1.00 48.72 90 ALA A N 1
ATOM 682 C CA . ALA A 1 90 ? 4.509 16.678 -6.553 1.00 48.72 90 ALA A CA 1
ATOM 683 C C . ALA A 1 90 ? 5.151 17.173 -7.870 1.00 48.72 90 ALA A C 1
ATOM 685 O O . ALA A 1 90 ? 4.567 17.991 -8.574 1.00 48.72 90 ALA A O 1
ATOM 686 N N . GLY A 1 91 ? 6.350 16.696 -8.225 1.00 45.41 91 GLY A N 1
ATOM 687 C CA . GLY A 1 91 ? 7.139 17.258 -9.328 1.00 45.41 91 GLY A CA 1
ATOM 688 C C . GLY A 1 91 ? 7.759 16.238 -10.278 1.00 45.41 91 GLY A C 1
ATOM 689 O O . GLY A 1 91 ? 8.933 16.365 -10.600 1.00 45.41 91 GLY A O 1
ATOM 690 N N . ALA A 1 92 ? 7.029 15.213 -10.724 1.00 48.41 92 ALA A N 1
ATOM 691 C CA . ALA A 1 92 ? 7.529 14.326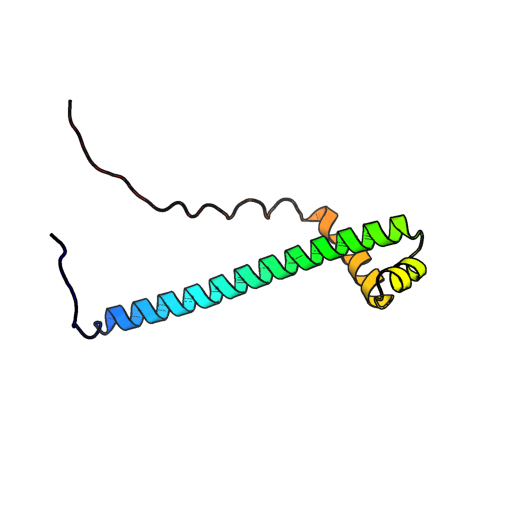 -11.784 1.00 48.41 92 ALA A CA 1
ATOM 692 C C . ALA A 1 92 ? 6.409 13.732 -12.651 1.00 48.41 92 ALA A C 1
ATOM 694 O O . ALA A 1 92 ? 6.446 12.561 -13.021 1.00 48.41 92 ALA A O 1
ATOM 695 N N . ASP A 1 93 ? 5.416 14.548 -12.997 1.00 51.22 93 ASP A N 1
ATOM 696 C CA . ASP A 1 93 ? 4.552 14.271 -14.141 1.00 51.22 93 ASP A CA 1
ATOM 697 C C . ASP A 1 93 ? 4.511 15.494 -15.055 1.00 51.22 93 ASP A C 1
ATOM 699 O O . ASP A 1 93 ? 3.641 16.352 -14.945 1.00 51.22 93 ASP A O 1
ATOM 703 N N . ASN A 1 94 ? 5.505 15.604 -15.939 1.00 42.38 94 ASN A N 1
ATOM 704 C CA . ASN A 1 94 ? 5.214 16.097 -17.277 1.00 42.38 94 ASN A CA 1
ATOM 705 C C . ASN A 1 94 ? 6.235 15.567 -18.287 1.00 42.38 94 ASN A C 1
ATOM 707 O O . ASN A 1 94 ? 7.257 16.180 -18.595 1.00 42.3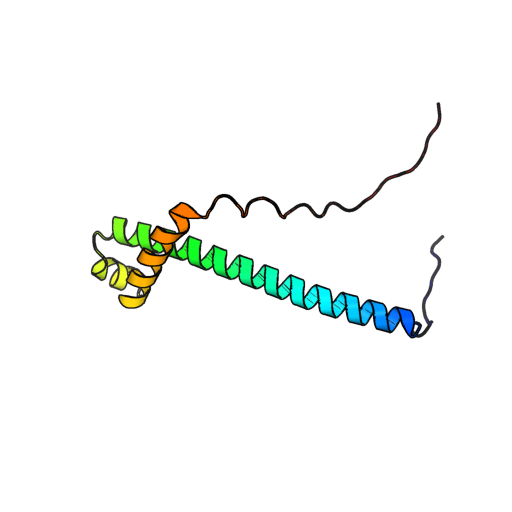8 94 ASN A O 1
ATOM 711 N N . THR A 1 95 ? 5.924 14.391 -18.822 1.00 45.75 95 THR A N 1
ATOM 712 C CA . THR A 1 95 ? 6.410 13.987 -20.140 1.00 45.75 95 THR A CA 1
ATOM 713 C C . THR A 1 95 ? 5.514 14.638 -21.192 1.00 45.75 95 THR A C 1
ATOM 715 O O . THR A 1 95 ? 4.599 14.009 -21.704 1.00 45.75 95 THR A O 1
ATOM 718 N N . THR A 1 96 ? 5.784 15.900 -21.538 1.00 41.25 96 THR A N 1
ATOM 719 C CA . THR A 1 96 ? 5.342 16.452 -22.828 1.00 41.25 96 THR A CA 1
ATOM 720 C C . THR A 1 96 ? 6.564 16.534 -23.727 1.00 41.25 96 THR A C 1
ATOM 722 O O . THR A 1 96 ? 7.457 17.361 -23.546 1.00 41.25 96 THR A O 1
ATOM 725 N N . GLY A 1 97 ? 6.623 15.571 -24.644 1.00 37.97 97 GLY A N 1
ATOM 726 C CA . GLY A 1 97 ? 7.602 15.503 -25.709 1.00 37.97 97 GLY A CA 1
ATOM 727 C C . GLY A 1 97 ? 7.500 16.691 -26.662 1.00 37.97 97 GLY A C 1
ATOM 728 O O . GLY A 1 97 ? 6.482 17.368 -26.774 1.00 37.97 97 GLY A O 1
ATOM 729 N N . ALA A 1 98 ? 8.618 16.912 -27.337 1.00 51.44 98 ALA A N 1
ATOM 730 C CA . ALA A 1 98 ? 8.776 17.804 -28.465 1.00 51.44 98 ALA A CA 1
ATOM 731 C C . ALA A 1 98 ? 7.750 17.536 -29.582 1.00 51.44 98 ALA A C 1
ATOM 733 O O . ALA A 1 98 ? 7.633 16.392 -29.997 1.00 51.44 98 ALA A O 1
ATOM 734 N N . GLU A 1 99 ? 7.100 18.593 -30.086 1.00 46.59 99 GLU A N 1
ATOM 735 C CA . GLU A 1 99 ? 6.489 18.750 -31.427 1.00 46.59 99 GLU A CA 1
ATOM 736 C C . GLU A 1 99 ? 5.846 20.162 -31.461 1.00 46.59 99 GLU A C 1
ATOM 738 O O . GLU A 1 99 ? 4.817 20.399 -30.844 1.00 46.59 99 GLU A O 1
ATOM 743 N N . ASN A 1 100 ? 6.442 21.220 -32.018 1.00 43.00 100 ASN A N 1
ATOM 744 C CA . ASN A 1 100 ? 6.583 21.464 -33.452 1.00 43.00 100 ASN A CA 1
ATOM 745 C C . ASN A 1 100 ? 7.585 22.605 -33.705 1.00 43.00 100 ASN A C 1
ATOM 747 O O . ASN A 1 100 ? 7.383 23.733 -33.258 1.00 43.00 100 ASN A O 1
ATOM 751 N N . ALA A 1 101 ? 8.618 22.319 -34.495 1.00 53.03 101 ALA A N 1
ATOM 752 C CA . ALA A 1 101 ? 9.339 23.313 -35.276 1.00 53.03 101 ALA A CA 1
ATOM 753 C C . ALA A 1 101 ? 8.927 23.125 -36.746 1.00 53.03 101 ALA A C 1
ATOM 755 O O . ALA A 1 101 ? 9.354 22.165 -37.380 1.00 53.03 101 ALA A O 1
ATOM 756 N N . ALA A 1 102 ? 8.067 24.011 -37.250 1.00 50.44 102 ALA A N 1
ATOM 757 C CA . ALA A 1 102 ? 7.773 24.246 -38.670 1.00 50.44 102 ALA A CA 1
ATOM 758 C C . ALA A 1 102 ? 7.086 25.626 -38.750 1.00 50.44 102 ALA A C 1
ATOM 760 O O . ALA A 1 102 ? 6.033 25.824 -38.156 1.00 50.44 102 ALA A O 1
ATOM 761 N N . GLU A 1 103 ? 7.817 26.677 -39.119 1.00 45.84 103 GLU A N 1
ATOM 762 C CA . GLU A 1 103 ? 7.825 27.274 -40.467 1.00 45.84 103 GLU A CA 1
ATOM 763 C C . GLU A 1 103 ? 6.478 27.895 -40.895 1.00 45.84 103 GLU A C 1
ATOM 765 O O . GLU A 1 103 ? 5.534 27.181 -41.211 1.00 45.84 103 GLU A O 1
ATOM 770 N N . ALA A 1 104 ? 6.432 29.231 -40.980 1.00 44.22 104 ALA A N 1
ATOM 771 C CA . ALA A 1 104 ? 5.824 29.970 -42.094 1.00 44.22 104 ALA A CA 1
ATOM 772 C C . ALA A 1 104 ? 6.243 31.447 -42.008 1.00 44.22 104 ALA A C 1
ATOM 774 O O . ALA A 1 104 ? 6.075 32.089 -40.971 1.00 44.22 104 ALA A O 1
ATOM 775 N N . GLY A 1 105 ? 6.834 31.955 -43.089 1.00 47.56 105 GLY A N 1
ATOM 776 C CA . GLY A 1 105 ? 7.245 33.347 -43.225 1.00 47.56 105 GLY A CA 1
ATOM 777 C C . GLY A 1 105 ? 6.078 34.331 -43.326 1.00 47.56 105 GLY A C 1
ATOM 778 O O . GLY A 1 105 ? 4.944 33.962 -43.635 1.00 47.56 105 GLY A O 1
ATOM 779 N N . GLY A 1 106 ? 6.417 35.597 -43.097 1.00 35.19 106 GLY A N 1
ATOM 780 C CA . GLY A 1 106 ? 5.659 36.787 -43.465 1.00 35.19 106 GLY A CA 1
ATOM 781 C C . GLY A 1 106 ? 6.635 37.850 -43.937 1.00 35.19 106 GLY A C 1
ATOM 782 O O . GLY A 1 106 ? 7.657 38.025 -43.234 1.00 35.19 106 GLY A O 1
#

Foldseek 3Di:
DDDDPPDDPDPPVRVVVVVVVVVVVVVVVVVVVVVVVVVVLLVVLVVLVVLCVVLVHLVSSCVVVVHDSVSSVVSPVSNVVCVPPVPPPPPPDDPDDDDDDDDDDD